Protein AF-A0A6J6YV73-F1 (afdb_monomer)

Foldseek 3Di:
DVVVVVCVVVVDDDDDDDDDDVPDDDDDDPPDDDDDDDDPDPDDPDDDDDDDDDFFDFQADPPDPVSQVCCVPQQVVDDGGHGSDDPNHDDPDDDDD

pLDDT: mean 93.68, std 4.88, range [67.88, 98.31]

Radius of gyration: 17.7 Å; Cα contacts (8 Å, |Δi|>4): 52; chains: 1; bounding box: 48×36×40 Å

Organism: NCBI:txid449393

Sequence (97 aa):
MHFDRLIEREKFDLVSYAPMRAGDASFHAGWVLHGAPANETATMRSVMTIIYFADGVRVGEIDSPMRRADNERWLGSLPTGSLAASPLNPLLWSRAT

Structure (mmCIF, N/CA/C/O backbone):
data_AF-A0A6J6YV73-F1
#
_entry.id   AF-A0A6J6YV73-F1
#
loop_
_atom_site.group_PDB
_atom_site.id
_atom_site.type_symbol
_atom_site.label_atom_id
_atom_site.label_alt_id
_atom_site.label_comp_id
_atom_site.label_asym_id
_atom_site.label_entity_id
_atom_site.label_seq_id
_atom_site.pdbx_PDB_ins_code
_atom_site.Cartn_x
_atom_site.Cartn_y
_atom_site.Cartn_z
_atom_site.occupancy
_atom_site.B_iso_or_equiv
_atom_site.auth_seq_id
_atom_site.auth_comp_id
_atom_site.auth_asym_id
_atom_site.auth_atom_id
_atom_site.pdbx_PDB_model_num
ATOM 1 N N . MET A 1 1 ? 18.973 -13.519 -6.830 1.00 67.88 1 MET A N 1
ATOM 2 C CA . MET A 1 1 ? 18.574 -12.784 -5.605 1.00 67.88 1 MET A CA 1
ATOM 3 C C . MET A 1 1 ? 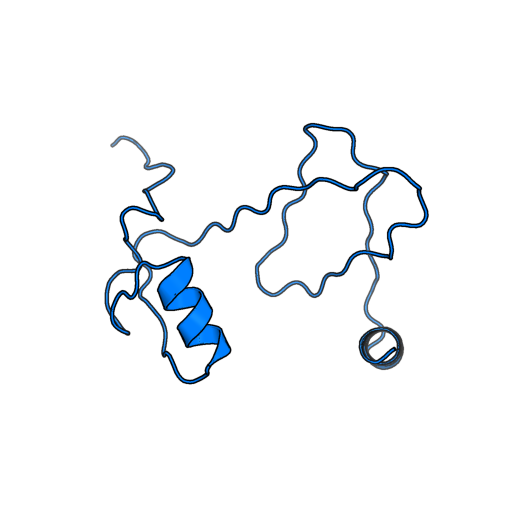17.734 -13.698 -4.704 1.00 67.88 1 MET A C 1
ATOM 5 O O . MET A 1 1 ? 17.487 -14.832 -5.095 1.00 67.88 1 MET A O 1
ATOM 9 N N . HIS A 1 2 ? 17.365 -13.292 -3.478 1.00 86.69 2 HIS A N 1
ATOM 10 C CA . HIS A 1 2 ? 16.571 -14.138 -2.559 1.00 86.69 2 HIS A CA 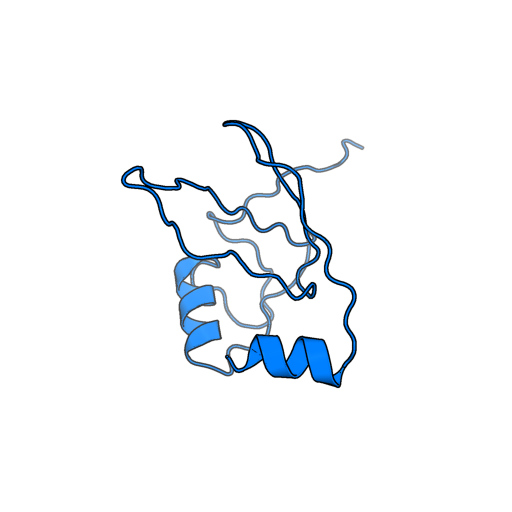1
ATOM 11 C C . HIS A 1 2 ? 15.224 -14.560 -3.171 1.00 86.69 2 HIS A C 1
ATOM 13 O O . HIS A 1 2 ? 14.903 -15.745 -3.159 1.00 86.69 2 HIS A O 1
ATOM 19 N N . PHE A 1 3 ? 14.490 -13.608 -3.757 1.00 88.06 3 PHE A N 1
ATOM 20 C CA . PHE A 1 3 ? 13.165 -13.857 -4.328 1.00 88.06 3 PHE A CA 1
ATOM 21 C C . PHE A 1 3 ? 13.202 -14.658 -5.633 1.00 88.06 3 PHE A C 1
ATOM 23 O O . PHE A 1 3 ? 12.364 -15.534 -5.792 1.00 88.06 3 PHE A O 1
ATOM 30 N N . ASP A 1 4 ? 14.202 -14.471 -6.502 1.00 88.88 4 ASP A N 1
ATOM 31 C CA . ASP A 1 4 ? 14.344 -15.300 -7.716 1.00 88.88 4 ASP A CA 1
ATOM 32 C C . ASP A 1 4 ? 14.453 -16.791 -7.368 1.00 88.88 4 ASP A C 1
ATOM 34 O O . ASP A 1 4 ? 13.775 -17.627 -7.956 1.00 88.88 4 ASP A O 1
ATOM 38 N N . ARG A 1 5 ? 15.255 -17.119 -6.342 1.00 93.44 5 ARG A N 1
ATOM 39 C CA . ARG A 1 5 ? 15.386 -18.501 -5.857 1.00 93.44 5 ARG A CA 1
ATOM 40 C C . ARG A 1 5 ? 14.097 -19.020 -5.233 1.00 93.44 5 ARG A C 1
ATOM 42 O O . ARG A 1 5 ? 13.821 -20.208 -5.334 1.00 93.44 5 ARG A O 1
ATOM 49 N N . LEU A 1 6 ? 13.338 -18.158 -4.553 1.00 92.06 6 LEU A N 1
ATOM 50 C CA . LEU A 1 6 ? 12.037 -18.523 -3.996 1.00 92.06 6 LEU A CA 1
ATOM 51 C C . LEU A 1 6 ? 11.050 -18.862 -5.119 1.00 92.06 6 LEU A C 1
ATOM 53 O O . LEU A 1 6 ? 10.416 -19.906 -5.061 1.00 92.06 6 LEU A O 1
ATOM 57 N N . ILE A 1 7 ? 10.971 -18.017 -6.148 1.00 92.25 7 ILE A N 1
ATOM 58 C CA . ILE A 1 7 ? 10.107 -18.215 -7.317 1.00 92.25 7 ILE A CA 1
ATOM 59 C C . ILE A 1 7 ? 10.443 -19.531 -8.018 1.00 92.25 7 ILE A C 1
ATOM 61 O O . ILE A 1 7 ? 9.544 -20.321 -8.289 1.00 92.25 7 ILE A O 1
ATOM 65 N N . GLU A 1 8 ? 11.728 -19.792 -8.264 1.00 93.88 8 GLU A N 1
ATOM 66 C CA . GLU A 1 8 ? 12.184 -21.025 -8.908 1.00 93.88 8 GLU A CA 1
ATOM 67 C C . GLU A 1 8 ? 11.884 -22.268 -8.056 1.00 93.88 8 GLU A C 1
ATOM 69 O O . GLU A 1 8 ? 11.357 -23.259 -8.563 1.00 93.88 8 GLU A O 1
ATOM 74 N N . ARG A 1 9 ? 12.173 -22.211 -6.748 1.00 96.19 9 ARG A N 1
ATOM 75 C CA . ARG A 1 9 ? 11.958 -23.329 -5.818 1.00 96.19 9 ARG A CA 1
ATOM 76 C C . ARG A 1 9 ? 10.481 -23.679 -5.667 1.00 96.19 9 ARG A C 1
ATOM 78 O O . ARG A 1 9 ? 10.135 -24.856 -5.716 1.00 96.19 9 ARG A O 1
ATOM 85 N N . GLU A 1 10 ? 9.636 -22.671 -5.461 1.00 95.19 10 GLU A N 1
ATOM 86 C CA . GLU A 1 10 ? 8.191 -22.845 -5.260 1.00 95.19 10 GLU A CA 1
ATOM 87 C C . GLU A 1 10 ? 7.423 -22.976 -6.583 1.00 95.19 10 GLU A C 1
ATOM 89 O O . GLU A 1 10 ? 6.232 -23.278 -6.572 1.00 95.19 10 GLU A O 1
ATOM 94 N N . LYS A 1 11 ? 8.101 -22.781 -7.725 1.00 94.62 11 LYS A N 1
ATOM 95 C CA . LYS A 1 11 ? 7.524 -22.804 -9.076 1.00 94.62 11 LYS A CA 1
ATOM 96 C C . LYS A 1 11 ? 6.334 -21.854 -9.213 1.00 94.62 11 LYS A C 1
ATOM 98 O O . LYS A 1 11 ? 5.292 -22.228 -9.746 1.00 94.62 11 LYS A O 1
ATOM 103 N N . PHE A 1 12 ? 6.485 -20.632 -8.706 1.00 92.25 12 PHE A N 1
ATOM 104 C CA . PHE A 1 12 ? 5.437 -19.626 -8.833 1.00 92.25 12 PHE A CA 1
ATOM 105 C C . PHE A 1 12 ? 5.283 -19.175 -10.284 1.00 92.25 12 PHE A C 1
ATOM 107 O O . PHE A 1 12 ? 6.267 -18.830 -10.942 1.00 92.25 12 PHE A O 1
ATOM 114 N N . ASP A 1 13 ? 4.036 -19.108 -10.746 1.00 90.81 13 ASP A N 1
ATOM 115 C CA . ASP A 1 13 ? 3.711 -18.481 -12.020 1.00 90.81 13 ASP A CA 1
ATOM 116 C C . ASP A 1 13 ? 3.974 -16.977 -11.937 1.00 90.81 13 ASP A C 1
ATOM 118 O O . ASP A 1 13 ? 3.487 -16.276 -11.045 1.00 90.81 13 ASP A O 1
ATOM 122 N N . LEU A 1 14 ? 4.749 -16.474 -12.895 1.00 89.31 14 LEU A N 1
ATOM 123 C CA . LEU A 1 14 ? 5.027 -15.053 -13.018 1.00 89.31 14 LEU A CA 1
ATOM 124 C C . LEU A 1 14 ? 4.065 -14.424 -14.014 1.00 89.31 14 LEU A C 1
ATOM 126 O O . LEU A 1 14 ? 4.048 -14.766 -15.195 1.00 89.31 14 LEU A O 1
ATOM 130 N N . VAL A 1 15 ? 3.305 -13.448 -13.530 1.00 89.00 15 VAL A N 1
ATOM 131 C CA . VAL A 1 15 ? 2.439 -12.612 -14.356 1.00 89.00 15 VAL A CA 1
ATOM 132 C C . VAL A 1 15 ? 2.986 -11.193 -14.331 1.00 89.00 15 VAL A C 1
ATOM 134 O O . VAL A 1 15 ? 3.269 -10.641 -13.270 1.00 89.00 15 VAL A O 1
ATOM 137 N N . SER A 1 16 ? 3.126 -10.601 -15.514 1.00 86.56 16 SER A N 1
ATOM 138 C CA . SER A 1 16 ? 3.481 -9.195 -15.681 1.00 86.56 16 SER A CA 1
ATOM 139 C C . SER A 1 16 ? 2.472 -8.519 -16.601 1.00 86.56 16 SER A C 1
ATOM 141 O O . SER A 1 16 ? 1.799 -9.172 -17.399 1.00 86.56 16 SER A O 1
ATOM 143 N N . TYR A 1 17 ? 2.358 -7.204 -16.480 1.00 81.50 17 TYR A N 1
ATOM 144 C CA . TYR A 1 17 ? 1.505 -6.379 -17.324 1.00 81.50 17 TYR A CA 1
ATOM 145 C C . TYR A 1 17 ? 2.308 -5.764 -18.477 1.00 81.50 17 TYR A C 1
ATOM 147 O O . TYR A 1 17 ? 3.526 -5.589 -18.398 1.00 81.50 17 TYR A O 1
ATOM 155 N N . ALA A 1 18 ? 1.612 -5.426 -19.564 1.00 81.81 18 ALA A N 1
ATOM 156 C CA . ALA A 1 18 ? 2.188 -4.633 -20.648 1.00 81.81 18 ALA A CA 1
ATOM 157 C C . ALA A 1 18 ? 2.618 -3.241 -20.131 1.00 81.81 18 ALA A C 1
ATOM 159 O O . ALA A 1 18 ? 2.077 -2.784 -19.123 1.00 81.81 18 ALA A O 1
ATOM 160 N N . PRO A 1 19 ? 3.557 -2.544 -20.800 1.00 88.00 19 PRO A N 1
ATOM 161 C CA . PRO A 1 19 ? 3.992 -1.214 -20.384 1.00 88.00 19 PRO A CA 1
ATOM 162 C C . PRO A 1 19 ? 2.812 -0.277 -20.103 1.00 88.00 19 PRO A C 1
ATOM 164 O O . PRO A 1 19 ? 1.936 -0.100 -20.947 1.00 88.00 19 PRO A O 1
ATOM 167 N N . MET A 1 20 ? 2.809 0.322 -18.915 1.00 92.50 20 MET A N 1
ATOM 168 C CA . MET A 1 20 ? 1.761 1.244 -18.480 1.00 92.50 20 MET A CA 1
ATOM 169 C C . MET A 1 20 ? 2.033 2.655 -19.000 1.00 92.50 20 MET A C 1
ATOM 171 O O . MET A 1 20 ? 3.173 3.128 -18.992 1.00 92.50 20 MET A O 1
ATOM 175 N N . ARG A 1 21 ? 0.978 3.343 -19.430 1.00 94.25 21 ARG A N 1
ATOM 176 C CA . ARG A 1 21 ? 1.000 4.766 -19.779 1.00 94.25 21 ARG A CA 1
ATOM 177 C C . ARG A 1 21 ? 0.710 5.608 -18.537 1.00 94.25 21 ARG A C 1
ATOM 179 O O . ARG A 1 21 ? 0.167 5.128 -17.546 1.00 94.25 21 ARG A O 1
ATOM 186 N N . ALA A 1 22 ? 1.056 6.894 -18.591 1.00 95.12 22 ALA A N 1
ATOM 187 C CA . ALA A 1 22 ? 0.667 7.828 -17.539 1.00 95.12 22 ALA A CA 1
ATOM 188 C C . ALA A 1 22 ? -0.866 7.849 -17.393 1.00 95.12 22 ALA A C 1
ATOM 190 O O . ALA A 1 22 ? -1.572 8.084 -18.373 1.00 95.12 22 ALA A O 1
ATOM 191 N N . GLY A 1 23 ? -1.351 7.604 -16.175 1.00 95.25 23 GLY A N 1
ATOM 192 C CA . GLY A 1 23 ? -2.779 7.489 -15.863 1.00 95.25 23 GLY A CA 1
ATOM 193 C C . GLY A 1 23 ? -3.293 6.051 -15.752 1.00 95.25 23 GLY A C 1
ATOM 194 O O . GLY A 1 23 ? -4.347 5.852 -15.153 1.00 95.25 23 GLY A O 1
ATOM 195 N N . ASP A 1 24 ? -2.553 5.055 -16.247 1.00 96.00 24 ASP A N 1
ATOM 196 C CA . ASP A 1 24 ? -2.908 3.653 -16.028 1.00 96.00 24 ASP A CA 1
ATOM 197 C C . ASP A 1 24 ? -2.679 3.267 -14.559 1.00 96.00 24 ASP A C 1
ATOM 199 O O . ASP A 1 24 ? -1.767 3.768 -13.893 1.00 96.00 24 ASP A O 1
ATOM 203 N N . ALA A 1 25 ? -3.478 2.322 -14.065 1.00 94.94 25 ALA A N 1
ATOM 204 C CA . ALA A 1 25 ? -3.360 1.780 -12.718 1.00 94.94 25 ALA A CA 1
ATOM 205 C C . ALA A 1 25 ? -3.405 0.249 -12.737 1.00 94.94 25 ALA A C 1
ATOM 207 O O . ALA A 1 25 ? -4.102 -0.362 -13.546 1.00 94.94 25 ALA A O 1
ATOM 208 N N . SER A 1 26 ? -2.670 -0.364 -11.812 1.00 93.38 26 SER A N 1
ATOM 209 C CA . SER A 1 26 ? -2.777 -1.785 -11.492 1.00 93.38 26 SER A CA 1
ATOM 210 C C . SER A 1 26 ? -3.223 -1.942 -10.041 1.00 93.38 26 SER A C 1
ATOM 212 O O . SER A 1 26 ? -2.976 -1.076 -9.201 1.00 93.38 26 SER A O 1
ATOM 214 N N . PHE A 1 27 ? -3.900 -3.051 -9.752 1.00 94.19 27 PHE A N 1
ATOM 215 C CA . PHE A 1 27 ? -4.379 -3.391 -8.417 1.00 94.19 27 PHE A CA 1
ATOM 216 C C . PHE A 1 27 ? -3.886 -4.788 -8.062 1.00 94.19 27 PHE A C 1
ATOM 218 O O . PHE A 1 27 ? -3.946 -5.699 -8.887 1.00 94.19 27 PHE A O 1
ATOM 225 N N . HIS A 1 28 ? -3.423 -4.963 -6.829 1.00 93.94 28 HIS A N 1
ATOM 226 C CA . HIS A 1 28 ? -3.064 -6.265 -6.282 1.00 93.94 28 HIS A CA 1
ATOM 227 C C . HIS A 1 28 ? -3.642 -6.407 -4.874 1.00 93.94 28 HIS A C 1
ATOM 229 O O . HIS A 1 28 ? -3.786 -5.426 -4.145 1.00 93.94 28 HIS A O 1
ATOM 235 N N . ALA A 1 29 ? -3.981 -7.633 -4.477 1.00 94.69 29 ALA A N 1
ATOM 236 C CA . ALA A 1 29 ? -4.359 -7.901 -3.094 1.00 94.69 29 ALA A CA 1
ATOM 237 C C . ALA A 1 29 ? -3.120 -7.818 -2.187 1.00 94.69 29 ALA A C 1
ATOM 239 O O . ALA A 1 29 ? -2.019 -8.163 -2.614 1.00 94.69 29 ALA A O 1
ATOM 240 N N . GLY A 1 30 ? -3.296 -7.405 -0.928 1.00 91.44 30 GLY A N 1
ATOM 241 C CA . GLY A 1 30 ? -2.182 -7.094 -0.016 1.00 91.44 30 GLY A CA 1
ATOM 242 C C . GLY A 1 30 ? -1.201 -8.242 0.272 1.00 91.44 30 GLY A C 1
ATOM 243 O O . GLY A 1 30 ? -0.104 -7.988 0.753 1.00 91.44 30 GLY A O 1
ATOM 244 N N . TRP A 1 31 ? -1.566 -9.487 -0.047 1.00 90.06 31 TRP A N 1
ATOM 245 C CA . TRP A 1 31 ? -0.718 -10.674 0.126 1.00 90.06 31 TRP A CA 1
ATOM 246 C C . TRP A 1 31 ? -0.077 -11.185 -1.168 1.00 90.06 31 TRP A C 1
ATOM 248 O O . TRP A 1 31 ? 0.641 -12.182 -1.143 1.00 90.06 31 TRP A O 1
ATOM 258 N N . VAL A 1 32 ? -0.332 -10.538 -2.307 1.00 90.94 32 VAL A N 1
ATOM 259 C CA . VAL A 1 32 ? 0.288 -10.921 -3.578 1.00 90.94 32 VAL A CA 1
ATOM 260 C C . VAL A 1 32 ? 1.760 -10.529 -3.539 1.00 90.94 32 VAL A C 1
ATOM 262 O O . VAL A 1 32 ? 2.090 -9.346 -3.431 1.00 90.94 32 VAL A O 1
ATOM 265 N N . LEU A 1 33 ? 2.650 -11.518 -3.658 1.00 90.06 33 LEU A N 1
ATOM 266 C CA . LEU A 1 33 ? 4.072 -11.265 -3.869 1.00 90.06 33 LEU A CA 1
ATOM 267 C C . LEU A 1 33 ? 4.246 -10.524 -5.197 1.00 90.06 33 LEU A C 1
ATOM 269 O O . LEU A 1 33 ? 3.822 -11.005 -6.245 1.00 90.06 33 LEU A O 1
ATOM 273 N N . HIS A 1 34 ? 4.872 -9.354 -5.151 1.00 92.00 34 HIS A N 1
ATOM 274 C CA . HIS A 1 34 ? 5.116 -8.536 -6.330 1.00 92.00 34 HIS A CA 1
ATOM 275 C C . HIS A 1 34 ? 6.452 -7.806 -6.212 1.00 92.00 34 HIS A C 1
ATOM 277 O O . HIS A 1 34 ? 7.005 -7.630 -5.126 1.00 92.00 34 HIS A O 1
ATOM 283 N N . GLY A 1 35 ? 6.974 -7.377 -7.354 1.00 90.06 35 GLY A N 1
ATOM 284 C CA . GLY A 1 35 ? 8.209 -6.616 -7.442 1.00 90.06 35 GLY A CA 1
ATOM 285 C C . GLY A 1 35 ? 8.257 -5.824 -8.737 1.00 90.06 35 GLY A C 1
ATOM 286 O O . GLY A 1 35 ? 7.440 -6.022 -9.634 1.00 90.06 35 GLY A O 1
ATOM 287 N N . ALA A 1 36 ? 9.222 -4.917 -8.830 1.00 89.62 36 ALA A N 1
ATOM 288 C CA . ALA A 1 36 ? 9.476 -4.158 -10.042 1.00 89.62 36 ALA A CA 1
ATOM 289 C C . ALA A 1 36 ? 10.962 -4.261 -10.408 1.00 89.62 36 ALA A C 1
ATOM 291 O O . ALA A 1 36 ? 11.806 -4.175 -9.512 1.00 89.62 36 ALA A O 1
ATOM 292 N N . PRO A 1 37 ? 11.299 -4.399 -11.701 1.00 87.81 37 PRO A N 1
ATOM 293 C CA . PRO A 1 37 ? 12.686 -4.378 -12.139 1.00 87.81 37 PRO A CA 1
ATOM 294 C C . PRO A 1 37 ? 13.303 -2.988 -11.937 1.00 87.81 37 PRO A C 1
ATOM 296 O O . PRO A 1 37 ? 12.593 -1.983 -11.744 1.00 87.81 37 PRO A O 1
ATOM 299 N N . ALA A 1 38 ? 14.636 -2.950 -12.007 1.00 91.25 38 ALA A N 1
ATOM 300 C CA . ALA A 1 38 ? 15.417 -1.722 -11.979 1.00 91.25 38 ALA A CA 1
ATOM 301 C C . ALA A 1 38 ? 14.981 -0.760 -13.098 1.00 91.25 38 A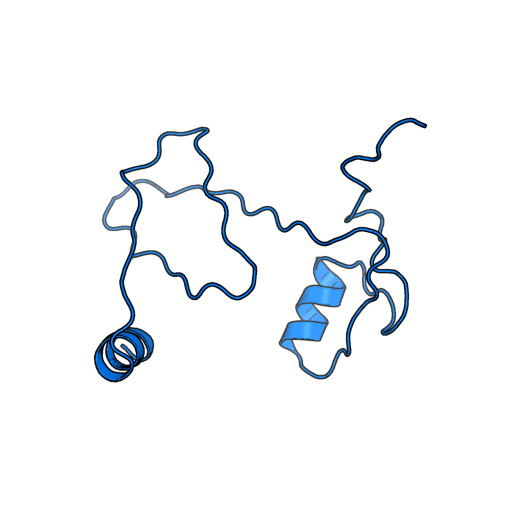LA A C 1
ATOM 303 O O . ALA A 1 38 ? 14.505 -1.174 -14.154 1.00 91.25 38 ALA A O 1
ATOM 304 N N . ASN A 1 39 ? 15.128 0.543 -12.856 1.00 94.50 39 ASN A N 1
ATOM 305 C CA . ASN A 1 39 ? 14.938 1.539 -13.903 1.00 94.50 39 ASN A CA 1
ATOM 306 C C . ASN A 1 39 ? 16.240 1.678 -14.701 1.00 94.50 39 ASN A C 1
ATOM 308 O O . ASN A 1 39 ? 17.204 2.245 -14.199 1.00 94.50 39 ASN A O 1
ATOM 312 N N . GLU A 1 40 ? 16.252 1.164 -15.929 1.00 95.94 40 GLU A N 1
ATOM 313 C CA . GLU A 1 40 ? 17.420 1.181 -16.824 1.00 95.94 40 GLU A CA 1
ATOM 314 C C . GLU A 1 40 ? 17.489 2.440 -17.709 1.00 95.94 40 GLU A C 1
ATOM 316 O O . GLU A 1 40 ? 18.337 2.547 -18.592 1.00 95.94 40 GLU A O 1
ATOM 321 N N . THR A 1 41 ? 16.593 3.407 -17.495 1.00 95.81 41 THR A N 1
ATOM 322 C CA . THR A 1 41 ? 16.515 4.637 -18.294 1.00 95.81 41 THR A CA 1
ATOM 323 C C . THR A 1 41 ? 17.035 5.853 -17.527 1.00 95.81 41 THR A C 1
ATOM 325 O O . THR A 1 41 ? 17.090 5.862 -16.298 1.00 95.81 41 THR A O 1
ATOM 328 N N . ALA A 1 42 ? 17.358 6.926 -18.254 1.00 97.56 42 ALA A N 1
ATOM 329 C CA . ALA A 1 42 ? 17.715 8.216 -17.657 1.00 97.56 42 ALA A CA 1
ATOM 330 C C . ALA A 1 42 ? 16.500 9.001 -17.116 1.00 97.56 42 ALA A C 1
ATOM 332 O O . ALA A 1 42 ? 16.663 10.050 -16.495 1.00 97.56 42 ALA A O 1
ATOM 333 N N . THR A 1 43 ? 15.275 8.526 -17.360 1.00 96.50 43 THR A N 1
ATOM 334 C CA . THR A 1 43 ? 14.040 9.2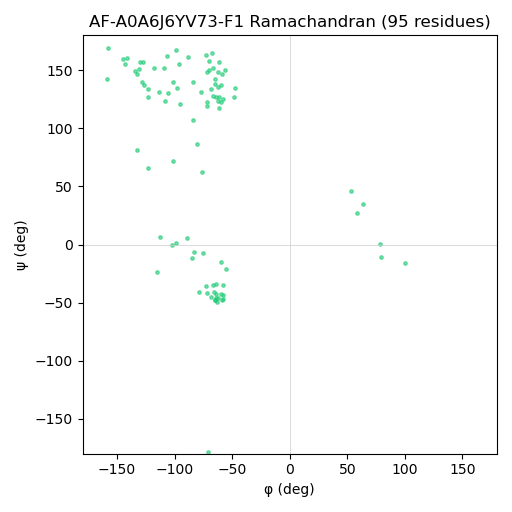01 -16.948 1.00 96.50 43 THR A CA 1
ATOM 335 C C . THR A 1 43 ? 13.517 8.596 -15.650 1.00 96.50 43 THR A C 1
ATOM 337 O O . THR A 1 43 ? 13.452 7.379 -15.496 1.00 96.50 43 THR A O 1
ATOM 340 N N . MET A 1 44 ? 13.114 9.438 -14.696 1.00 95.75 44 MET A N 1
ATOM 341 C CA . MET A 1 44 ? 12.534 8.972 -13.434 1.00 95.75 44 MET A CA 1
ATOM 342 C C . MET A 1 44 ? 11.208 8.233 -13.675 1.00 95.75 44 MET A C 1
ATOM 344 O O . MET A 1 44 ? 10.285 8.779 -14.276 1.00 95.75 44 MET A O 1
ATOM 348 N N . ARG A 1 45 ? 11.086 7.006 -13.148 1.00 95.50 45 ARG A N 1
ATOM 349 C CA . ARG A 1 45 ? 9.821 6.257 -13.107 1.00 95.50 45 ARG A CA 1
ATOM 350 C C . ARG A 1 45 ? 8.959 6.742 -11.937 1.00 95.50 45 ARG A C 1
ATOM 352 O O . ARG A 1 45 ? 9.028 6.182 -10.844 1.00 95.50 45 ARG A O 1
ATOM 359 N N . SER A 1 46 ? 8.175 7.794 -12.157 1.00 95.56 46 SER A N 1
ATOM 360 C CA . SER A 1 46 ? 7.255 8.347 -11.154 1.00 95.56 46 SER A CA 1
ATOM 361 C C . SER A 1 46 ? 5.992 7.492 -11.011 1.00 95.56 46 SER A C 1
ATOM 363 O O . SER A 1 46 ? 5.355 7.156 -12.006 1.00 95.56 46 SER A O 1
ATOM 365 N N . VAL A 1 47 ? 5.621 7.163 -9.771 1.00 95.00 47 VAL A N 1
ATOM 366 C CA . VAL A 1 47 ? 4.416 6.390 -9.430 1.00 95.00 47 VAL A CA 1
ATOM 367 C C . VAL A 1 47 ? 3.758 6.941 -8.167 1.00 95.00 47 VAL A C 1
ATOM 369 O O . VAL A 1 47 ? 4.407 7.611 -7.364 1.00 95.00 47 VAL A O 1
ATOM 372 N N . MET A 1 48 ? 2.480 6.619 -7.981 1.00 96.06 48 MET A N 1
ATOM 373 C CA . MET A 1 48 ? 1.745 6.837 -6.739 1.00 96.06 48 MET A CA 1
ATOM 374 C C . MET A 1 48 ? 1.180 5.502 -6.262 1.00 96.06 48 MET A C 1
ATOM 376 O O . MET A 1 48 ? 0.593 4.766 -7.052 1.00 96.06 48 MET A O 1
ATOM 380 N N . THR A 1 49 ? 1.338 5.213 -4.972 1.00 95.00 49 THR A N 1
ATOM 381 C CA . THR A 1 49 ? 0.754 4.030 -4.334 1.00 95.00 49 THR A CA 1
ATOM 382 C C . THR A 1 49 ? -0.418 4.459 -3.467 1.00 95.00 49 THR A C 1
ATOM 384 O O . THR A 1 49 ? -0.281 5.369 -2.651 1.00 95.00 49 THR A O 1
ATOM 387 N N . ILE A 1 50 ? -1.556 3.784 -3.627 1.00 95.69 50 ILE A N 1
ATOM 388 C CA . ILE A 1 50 ? -2.743 3.958 -2.788 1.00 95.69 50 ILE A CA 1
ATOM 389 C C . ILE A 1 50 ? -3.094 2.593 -2.202 1.00 95.69 50 ILE A C 1
ATOM 391 O O . ILE A 1 50 ? -3.227 1.618 -2.939 1.00 95.69 50 ILE A O 1
ATOM 395 N N . ILE A 1 51 ? -3.231 2.525 -0.878 1.00 95.06 51 ILE A N 1
ATOM 396 C CA . ILE A 1 51 ? -3.630 1.311 -0.164 1.00 95.06 51 ILE A CA 1
ATOM 397 C C . ILE A 1 51 ? -5.049 1.515 0.353 1.00 95.06 51 ILE A C 1
ATOM 399 O O . ILE A 1 51 ? -5.312 2.453 1.104 1.00 95.06 51 ILE A O 1
ATOM 403 N N . TYR A 1 52 ? -5.947 0.614 -0.035 1.00 95.94 52 TYR A N 1
ATOM 404 C CA . TYR A 1 52 ? -7.302 0.548 0.497 1.00 95.94 52 TYR A CA 1
ATOM 405 C C . TYR A 1 52 ? -7.391 -0.566 1.534 1.00 95.94 52 TYR A C 1
ATOM 407 O O . TYR A 1 52 ? -6.859 -1.659 1.336 1.00 95.94 52 TYR A O 1
ATOM 415 N N . PHE A 1 53 ? -8.107 -0.303 2.619 1.00 95.00 53 PHE A N 1
ATOM 416 C CA . PHE A 1 53 ? -8.491 -1.308 3.601 1.00 95.00 53 PHE A CA 1
ATOM 417 C C . PHE A 1 53 ? -9.991 -1.196 3.880 1.00 95.00 53 PHE A C 1
ATOM 419 O O . PHE A 1 53 ? -10.606 -0.164 3.610 1.00 95.00 53 PHE A O 1
ATOM 426 N N . ALA A 1 54 ? -10.593 -2.285 4.356 1.00 95.50 54 ALA A N 1
ATOM 427 C CA . ALA A 1 54 ? -12.030 -2.333 4.598 1.00 95.50 54 ALA A CA 1
ATOM 428 C C . ALA A 1 54 ? -12.445 -1.361 5.714 1.00 95.50 54 ALA A C 1
ATOM 430 O O . ALA A 1 54 ? -11.742 -1.220 6.713 1.00 95.50 54 ALA A O 1
ATOM 431 N N . ASP A 1 55 ? -13.606 -0.726 5.564 1.00 95.56 55 ASP A N 1
ATOM 432 C CA . ASP A 1 55 ? -14.197 0.088 6.628 1.00 95.56 55 ASP A CA 1
ATOM 433 C C . ASP A 1 55 ? -14.449 -0.755 7.896 1.00 95.56 55 ASP A C 1
ATOM 435 O O . ASP A 1 55 ? -14.732 -1.953 7.827 1.00 95.56 55 ASP A O 1
ATOM 439 N N . GLY A 1 56 ? -14.312 -0.130 9.066 1.00 95.62 56 GLY A N 1
ATOM 440 C CA . GLY A 1 56 ? -14.523 -0.761 10.370 1.00 95.62 56 GLY A CA 1
ATOM 441 C C . GLY A 1 56 ? -13.379 -1.646 10.883 1.00 95.62 56 GLY A C 1
ATOM 442 O O . GLY A 1 56 ? -13.493 -2.199 11.982 1.00 95.62 56 GLY A O 1
ATOM 443 N N . VAL A 1 57 ? -12.269 -1.784 10.148 1.00 96.69 57 VAL A N 1
ATOM 444 C CA . VAL A 1 57 ? -11.101 -2.533 10.644 1.00 96.69 57 VAL A CA 1
ATOM 445 C C . VAL A 1 57 ? -10.388 -1.793 11.777 1.00 96.69 57 VAL A C 1
ATOM 447 O O . VAL A 1 57 ? -10.493 -0.574 11.943 1.00 96.69 57 VAL A O 1
ATOM 450 N N . ARG A 1 58 ? -9.644 -2.555 12.580 1.00 97.75 58 ARG A N 1
ATOM 451 C CA . ARG A 1 58 ? -8.904 -2.051 13.739 1.00 97.75 58 ARG A CA 1
ATOM 452 C C . ARG A 1 58 ? -7.405 -2.073 13.492 1.00 97.75 58 ARG A C 1
ATOM 454 O O . ARG A 1 58 ? -6.906 -2.919 12.752 1.00 97.75 58 ARG A O 1
ATOM 461 N N . VAL A 1 59 ? -6.694 -1.164 14.153 1.00 98.06 59 VAL A N 1
ATOM 462 C CA . VAL A 1 59 ? -5.230 -1.157 14.178 1.00 98.06 59 VAL A CA 1
ATOM 463 C C . VAL A 1 59 ? -4.749 -2.475 14.786 1.00 98.06 59 VAL A C 1
ATOM 465 O O . VAL A 1 59 ? -5.139 -2.825 15.902 1.00 98.06 59 VAL A O 1
ATOM 468 N N . GLY A 1 60 ? -3.935 -3.217 14.035 1.00 96.81 60 GLY A N 1
ATOM 469 C CA . GLY A 1 60 ? -3.329 -4.464 14.499 1.00 96.81 60 GLY A CA 1
ATOM 470 C C . GLY A 1 60 ? -2.252 -4.239 15.561 1.00 96.81 60 GLY A C 1
ATOM 471 O O . GLY A 1 60 ? -1.977 -3.112 15.969 1.00 96.81 60 GLY A O 1
ATOM 472 N N . GLU A 1 61 ? -1.623 -5.320 16.013 1.00 97.94 61 GLU A N 1
ATOM 473 C CA . GLU A 1 61 ? -0.527 -5.230 16.978 1.00 97.94 61 GLU A CA 1
ATOM 474 C C . GLU A 1 61 ? 0.701 -4.511 16.393 1.00 97.94 61 GLU A C 1
ATOM 476 O O . GLU A 1 61 ? 1.104 -4.735 15.249 1.00 97.94 61 GLU A O 1
ATOM 481 N N . ILE A 1 62 ? 1.311 -3.645 17.207 1.00 97.69 62 ILE A N 1
ATOM 482 C CA . ILE A 1 62 ? 2.526 -2.891 16.875 1.00 97.69 62 ILE A CA 1
ATOM 483 C C . ILE A 1 62 ? 3.713 -3.577 17.562 1.00 97.69 62 ILE A C 1
ATOM 485 O O . ILE A 1 62 ? 4.257 -3.111 18.563 1.00 97.69 62 ILE A O 1
ATOM 489 N N . ASP A 1 63 ? 4.076 -4.734 17.031 1.00 97.38 63 ASP A N 1
ATOM 490 C CA . ASP A 1 63 ? 5.063 -5.687 17.561 1.00 97.38 63 ASP A CA 1
ATOM 491 C C . ASP A 1 63 ? 6.450 -5.565 16.888 1.00 97.38 63 ASP A C 1
ATOM 493 O O . ASP A 1 63 ? 7.371 -6.312 17.213 1.00 97.38 63 ASP A O 1
ATOM 497 N N . SER A 1 64 ? 6.624 -4.630 15.943 1.00 97.94 64 SER A N 1
ATOM 498 C CA . SER A 1 64 ? 7.889 -4.425 15.232 1.00 97.94 64 SER A CA 1
ATOM 499 C C . SER A 1 64 ? 8.185 -2.948 14.942 1.00 97.94 64 SER A C 1
ATOM 501 O O . SER A 1 64 ? 7.259 -2.136 14.828 1.00 97.94 64 SER A O 1
ATOM 503 N N . PRO A 1 65 ? 9.469 -2.569 14.767 1.00 98.25 65 PRO A N 1
ATOM 504 C CA . PRO A 1 65 ? 9.842 -1.206 14.386 1.00 98.25 65 PRO A CA 1
ATOM 505 C C . PRO A 1 65 ? 9.213 -0.751 13.063 1.00 98.25 65 PRO A C 1
ATOM 507 O O . PRO A 1 65 ? 8.839 0.410 12.934 1.00 98.25 65 PRO A O 1
ATOM 510 N N . MET A 1 66 ? 9.049 -1.665 12.099 1.00 97.31 66 MET A N 1
ATOM 511 C CA . MET A 1 66 ? 8.422 -1.351 10.809 1.00 97.31 66 MET A CA 1
ATOM 512 C C . MET A 1 66 ? 6.930 -1.052 10.972 1.00 97.31 66 MET A C 1
ATOM 514 O O . MET A 1 66 ? 6.457 -0.036 10.474 1.00 97.31 66 MET A O 1
ATOM 518 N N . ARG A 1 67 ? 6.202 -1.872 11.746 1.00 96.81 67 ARG A N 1
ATOM 519 C CA . ARG A 1 67 ? 4.778 -1.619 12.028 1.00 96.81 67 ARG A CA 1
ATOM 520 C C . ARG A 1 67 ? 4.574 -0.325 12.811 1.00 96.81 67 ARG A C 1
ATOM 522 O O . ARG A 1 67 ? 3.590 0.371 12.584 1.00 96.81 67 ARG A O 1
ATOM 529 N N . ARG A 1 68 ? 5.509 0.022 13.702 1.00 98.12 68 ARG A N 1
ATOM 530 C CA . ARG A 1 68 ? 5.502 1.308 14.412 1.00 98.12 68 ARG A CA 1
ATOM 531 C C . ARG A 1 68 ? 5.653 2.482 13.448 1.00 98.12 68 ARG A C 1
ATOM 533 O O . ARG A 1 68 ? 4.833 3.390 13.494 1.00 98.12 68 ARG A O 1
ATOM 540 N N . ALA A 1 69 ? 6.641 2.431 12.556 1.00 98.06 69 ALA A N 1
ATOM 541 C CA . ALA A 1 69 ? 6.856 3.480 11.563 1.00 98.06 69 ALA A CA 1
ATOM 542 C C . ALA A 1 69 ? 5.637 3.661 10.641 1.00 98.06 69 ALA A C 1
ATOM 544 O O . ALA A 1 69 ? 5.219 4.791 10.394 1.00 98.06 69 ALA A O 1
ATOM 545 N N . ASP A 1 70 ? 5.022 2.564 10.187 1.00 96.06 70 ASP A N 1
ATOM 546 C CA . ASP A 1 70 ? 3.808 2.627 9.368 1.00 96.06 70 ASP A CA 1
ATOM 547 C C . ASP A 1 70 ? 2.610 3.188 10.144 1.00 96.06 70 ASP A C 1
ATOM 549 O O . ASP A 1 70 ? 1.853 4.000 9.614 1.00 96.06 70 ASP A O 1
ATOM 553 N N . ASN A 1 71 ? 2.441 2.803 11.411 1.00 97.31 71 ASN A N 1
ATOM 554 C CA . ASN A 1 71 ? 1.379 3.334 12.263 1.00 97.31 71 ASN A CA 1
ATOM 555 C C . ASN A 1 71 ? 1.529 4.848 12.487 1.00 97.31 71 ASN A C 1
ATOM 557 O O . ASN A 1 71 ? 0.561 5.590 12.321 1.00 97.31 71 ASN A O 1
ATOM 561 N N . GLU A 1 72 ? 2.739 5.315 12.794 1.00 97.31 72 GLU A N 1
ATOM 562 C CA . GLU A 1 72 ? 3.039 6.739 12.972 1.00 97.31 72 GLU A CA 1
ATOM 563 C C . GLU A 1 72 ? 2.829 7.525 11.673 1.00 97.31 72 GLU A C 1
ATOM 565 O O . GLU A 1 72 ? 2.248 8.611 11.678 1.00 97.31 72 GLU A O 1
ATOM 570 N N . ARG A 1 73 ? 3.269 6.967 10.538 1.00 96.50 73 ARG A N 1
ATOM 571 C CA . ARG A 1 73 ? 3.241 7.665 9.252 1.00 96.50 73 ARG A CA 1
ATOM 572 C C . ARG A 1 73 ? 1.866 7.677 8.590 1.00 96.50 73 ARG A C 1
ATOM 574 O O . ARG A 1 73 ? 1.501 8.696 8.006 1.00 96.50 73 ARG A O 1
ATOM 581 N N . TRP A 1 74 ? 1.140 6.562 8.638 1.00 95.81 74 TRP A N 1
ATOM 582 C CA . TRP A 1 74 ? -0.049 6.332 7.807 1.00 95.81 74 TRP A CA 1
ATOM 583 C C . TRP A 1 74 ? -1.347 6.212 8.593 1.00 95.81 74 TRP A C 1
ATOM 585 O O . TRP A 1 74 ? -2.406 6.459 8.022 1.00 95.81 74 TRP A O 1
ATOM 595 N N . LEU A 1 75 ? -1.276 5.847 9.876 1.00 96.75 75 LEU A N 1
ATOM 596 C CA . LEU A 1 75 ? -2.446 5.679 10.746 1.00 96.75 75 LEU A CA 1
ATOM 597 C C . LEU A 1 75 ? -2.511 6.730 11.862 1.00 96.75 75 LEU A C 1
ATOM 599 O O . LEU A 1 75 ? -3.364 6.629 12.737 1.00 96.75 75 LEU A O 1
ATOM 603 N N . GLY A 1 76 ? -1.629 7.735 11.861 1.00 95.62 76 GLY A N 1
ATOM 604 C CA . GLY A 1 76 ? -1.663 8.838 12.825 1.00 95.62 76 GLY A CA 1
ATOM 605 C C . GLY A 1 76 ? -1.425 8.405 14.273 1.00 95.62 76 GLY A C 1
ATOM 606 O O . GLY A 1 76 ? -2.039 8.961 15.182 1.00 95.62 76 GLY A O 1
ATOM 607 N N . SER A 1 77 ? -0.576 7.396 14.487 1.00 96.88 77 SER A N 1
ATOM 608 C CA . SER A 1 77 ? -0.247 6.859 15.816 1.00 96.88 77 SER A CA 1
ATOM 609 C C . SER A 1 77 ? -1.458 6.340 16.604 1.00 96.88 77 SER A C 1
ATOM 611 O O . SER A 1 77 ? -1.462 6.348 17.838 1.00 96.88 77 SER A O 1
ATOM 613 N N . LEU A 1 78 ? -2.509 5.907 15.901 1.00 97.94 78 LEU A N 1
ATOM 614 C CA . LEU A 1 78 ? -3.698 5.338 16.525 1.00 97.94 78 LEU A CA 1
ATOM 615 C C . LEU A 1 78 ? -3.337 4.091 17.359 1.00 97.94 78 LEU A C 1
ATOM 617 O O . LEU A 1 78 ? -2.568 3.250 16.879 1.00 97.94 78 LEU A O 1
ATOM 621 N N . PRO A 1 79 ? -3.897 3.926 18.575 1.00 97.69 79 PRO A N 1
ATOM 622 C CA . PRO A 1 79 ? -3.584 2.788 19.435 1.00 97.69 79 PRO A CA 1
ATOM 623 C C . PRO A 1 79 ? -3.988 1.447 18.815 1.00 97.69 79 PRO A C 1
ATOM 625 O O . PRO A 1 79 ? -5.029 1.355 18.158 1.00 97.69 79 PRO A O 1
ATOM 628 N N . THR A 1 80 ? -3.238 0.384 19.114 1.00 98.31 80 THR A N 1
ATOM 629 C CA . THR A 1 80 ? -3.647 -1.004 18.837 1.00 98.31 80 THR A CA 1
ATOM 630 C C . THR A 1 80 ? -5.083 -1.253 19.300 1.00 98.31 80 THR A C 1
ATOM 632 O O . THR A 1 80 ? -5.478 -0.857 20.397 1.00 98.31 80 THR A O 1
ATOM 635 N N . GLY A 1 81 ? -5.879 -1.912 18.460 1.00 98.31 81 GLY A N 1
ATOM 636 C CA . GLY A 1 81 ? -7.272 -2.244 18.738 1.00 98.31 81 GLY A CA 1
ATOM 637 C C . GLY A 1 81 ? -8.260 -1.092 18.538 1.00 98.31 81 GLY A C 1
ATOM 638 O O . GLY A 1 81 ? -9.462 -1.348 18.519 1.00 98.31 81 GLY A O 1
ATOM 639 N N . SER A 1 82 ? -7.818 0.153 18.342 1.00 97.94 82 SER A N 1
ATOM 640 C CA . SER A 1 82 ? -8.713 1.251 17.944 1.00 97.94 82 SER A CA 1
ATOM 641 C C . SER A 1 82 ? -9.157 1.106 16.483 1.00 97.94 82 SER A C 1
ATOM 643 O O . SER A 1 82 ? -8.561 0.338 15.727 1.00 97.94 82 SER A O 1
ATOM 645 N N . LEU A 1 83 ? -10.224 1.803 16.079 1.00 97.62 83 LEU A N 1
ATOM 646 C CA . LEU A 1 83 ? -10.611 1.859 14.665 1.00 97.62 83 LEU A CA 1
ATOM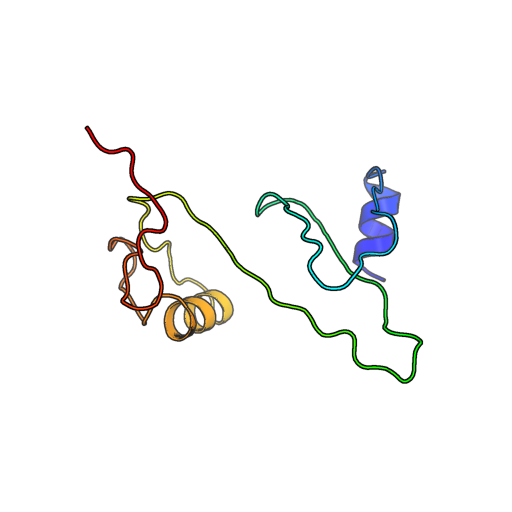 647 C C . LEU A 1 83 ? -9.491 2.509 13.852 1.00 97.62 83 LEU A C 1
ATOM 649 O O . LEU A 1 83 ? -8.964 3.539 14.263 1.00 97.62 83 LEU A O 1
ATOM 653 N N . ALA A 1 84 ? -9.163 1.936 12.695 1.00 96.69 84 ALA A N 1
ATOM 654 C CA . ALA A 1 84 ? -8.179 2.489 11.767 1.00 96.69 84 ALA A CA 1
ATOM 655 C C . ALA A 1 84 ? -8.774 3.678 10.983 1.00 96.69 84 ALA A C 1
ATOM 657 O O . ALA A 1 84 ? -8.942 3.624 9.770 1.00 96.69 84 ALA A O 1
ATOM 658 N N . ALA A 1 85 ? -9.139 4.741 11.699 1.00 95.56 85 ALA A N 1
ATOM 659 C CA . ALA A 1 85 ? -9.828 5.913 11.171 1.00 95.56 85 ALA A CA 1
ATOM 660 C C . ALA A 1 85 ? -9.135 7.190 11.664 1.00 95.56 85 ALA A C 1
ATOM 662 O O . ALA A 1 85 ? -9.541 7.804 12.651 1.00 95.56 85 ALA A O 1
ATOM 663 N N . SER A 1 86 ? -8.045 7.564 10.992 1.00 95.00 86 SER A N 1
ATOM 664 C CA . SER A 1 86 ? -7.341 8.828 11.232 1.00 95.00 86 SER A CA 1
ATOM 665 C C . SER A 1 86 ? -7.746 9.880 10.188 1.00 95.00 86 SER A C 1
ATOM 667 O O . SER A 1 86 ? -8.303 9.523 9.147 1.00 95.00 86 SER A O 1
ATOM 669 N N . PRO A 1 87 ? -7.412 11.171 10.381 1.00 94.56 87 PRO A N 1
ATOM 670 C CA . PRO A 1 87 ? -7.604 12.195 9.349 1.00 94.56 87 PRO A CA 1
ATOM 671 C C . PRO A 1 87 ? -6.923 11.879 8.002 1.00 94.56 87 PRO A C 1
ATOM 673 O O . PRO A 1 87 ? -7.324 12.426 6.979 1.00 94.56 87 PRO A O 1
ATOM 676 N N . LEU A 1 88 ? -5.910 11.001 7.988 1.00 94.56 88 LEU A N 1
ATOM 677 C CA . LEU A 1 88 ? -5.219 10.554 6.772 1.00 94.56 88 LEU A CA 1
ATOM 678 C C . LEU A 1 88 ? -5.926 9.391 6.061 1.00 94.56 88 LEU A C 1
ATOM 680 O O . LEU A 1 88 ? -5.561 9.057 4.935 1.00 94.56 88 LEU A O 1
ATOM 684 N N . ASN A 1 89 ? -6.915 8.759 6.697 1.00 95.50 89 ASN A N 1
ATOM 685 C CA . ASN A 1 89 ? -7.606 7.578 6.177 1.00 95.50 89 ASN A CA 1
ATOM 686 C C . ASN A 1 89 ? -9.121 7.837 6.093 1.00 95.50 89 ASN A C 1
ATOM 688 O O . ASN A 1 89 ? -9.894 7.231 6.838 1.00 95.50 89 ASN A O 1
ATOM 692 N N . PRO A 1 90 ? -9.566 8.769 5.231 1.00 93.75 90 PRO A N 1
ATOM 693 C CA . PRO A 1 90 ? -10.981 9.070 5.095 1.00 93.75 90 PRO A CA 1
ATOM 694 C C . PRO A 1 90 ? -11.744 7.883 4.499 1.00 93.75 90 PRO A C 1
ATOM 696 O O . PRO A 1 90 ? -11.215 7.120 3.686 1.00 93.75 90 PRO A O 1
ATOM 699 N N . LEU A 1 91 ? -13.026 7.781 4.848 1.00 94.75 91 LEU A N 1
ATOM 700 C CA . LEU A 1 91 ? -13.944 6.883 4.161 1.00 94.75 91 LEU A CA 1
ATOM 701 C C . LEU A 1 91 ? -14.035 7.296 2.688 1.00 94.75 91 LEU A C 1
ATOM 703 O O . LEU A 1 91 ? -14.472 8.402 2.373 1.00 94.75 91 LEU A O 1
ATOM 707 N N . LEU A 1 92 ? -13.623 6.401 1.790 1.00 94.88 92 LEU A N 1
ATOM 708 C CA . LEU A 1 92 ? -13.637 6.670 0.352 1.00 94.88 92 LEU A CA 1
ATOM 709 C C . LEU A 1 92 ? -15.059 6.687 -0.211 1.00 94.88 92 LEU A C 1
ATOM 711 O O . LEU A 1 92 ? -15.387 7.505 -1.067 1.00 94.88 92 LEU A O 1
ATOM 715 N N . TRP A 1 93 ? -15.884 5.739 0.231 1.00 94.44 93 TRP A N 1
ATOM 716 C CA . TRP A 1 93 ? -17.222 5.540 -0.299 1.00 94.44 93 TRP A CA 1
ATOM 717 C C . TRP A 1 93 ? -18.100 4.783 0.694 1.00 94.44 93 TRP A C 1
ATOM 719 O O . TRP A 1 93 ? -17.656 3.824 1.324 1.00 94.44 93 TRP A O 1
ATOM 729 N N . SER A 1 94 ? -19.370 5.169 0.762 1.00 92.56 94 SER A N 1
ATOM 730 C CA . SER A 1 94 ? -20.441 4.381 1.362 1.00 92.56 94 SER A CA 1
ATOM 731 C C . SER A 1 94 ? -21.627 4.321 0.409 1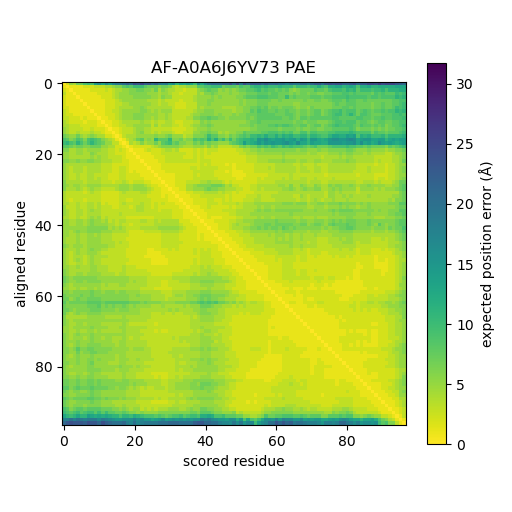.00 92.56 94 SER A C 1
ATOM 733 O O . SER A 1 94 ? -21.862 5.228 -0.394 1.00 92.56 9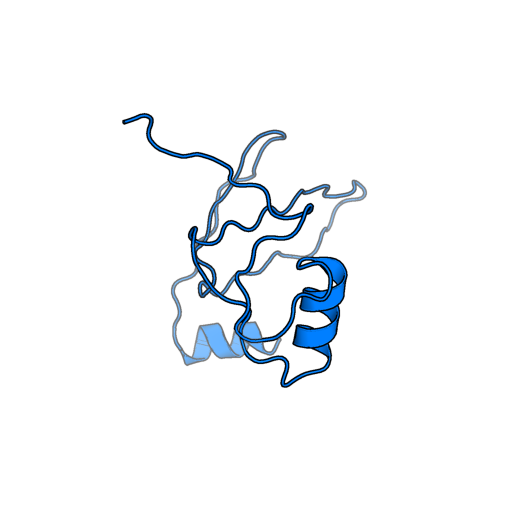4 SER A O 1
ATOM 735 N N . ARG A 1 95 ? -22.397 3.234 0.490 1.00 91.25 95 ARG A N 1
ATOM 736 C CA . ARG A 1 95 ? -23.669 3.149 -0.224 1.00 91.25 95 ARG A CA 1
ATOM 737 C C . ARG A 1 95 ? -24.665 4.070 0.474 1.00 91.25 95 ARG A C 1
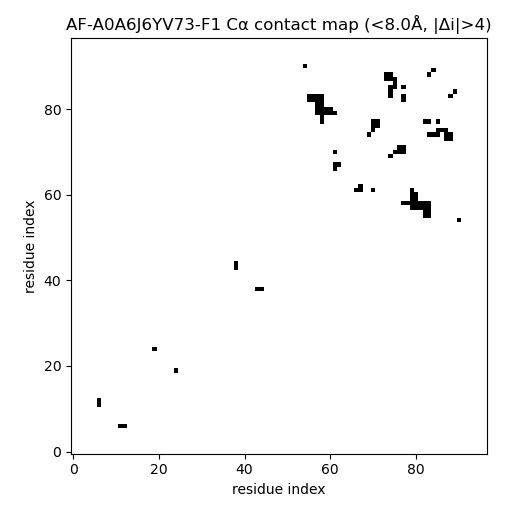ATOM 739 O O . ARG A 1 95 ? -24.921 3.875 1.659 1.00 91.25 95 ARG A O 1
ATOM 746 N N . ALA A 1 96 ? -25.232 5.032 -0.252 1.00 83.19 96 ALA A N 1
ATOM 747 C CA . ALA A 1 96 ? -26.393 5.763 0.240 1.00 83.19 96 ALA A CA 1
ATOM 748 C C . ALA A 1 96 ? -27.545 4.769 0.450 1.00 83.19 96 ALA A C 1
ATOM 750 O O . ALA A 1 96 ? -27.847 3.971 -0.442 1.00 83.19 96 ALA A O 1
ATOM 751 N N . THR A 1 97 ? -28.107 4.783 1.653 1.00 74.25 97 THR A N 1
ATOM 752 C CA . THR A 1 97 ? -29.312 4.035 2.027 1.00 74.25 97 THR A CA 1
ATOM 753 C C . THR A 1 97 ? -30.557 4.768 1.579 1.00 74.25 97 THR A C 1
ATOM 755 O O . THR A 1 97 ? -30.574 6.005 1.771 1.00 74.25 97 THR A O 1
#

Solvent-accessible surface area (backbone atoms only — not comparable to full-atom values): 6985 Å² total; per-residue (Å²): 108,76,63,60,52,48,36,64,74,70,63,57,86,85,84,82,78,76,91,77,58,94,90,65,84,87,86,77,62,97,81,62,88,79,86,78,80,82,82,92,60,97,64,85,88,84,84,86,90,84,87,86,77,70,86,91,44,55,32,62,84,72,86,44,76,65,50,43,53,47,31,50,72,60,39,69,58,59,57,65,70,38,67,64,68,32,96,81,44,66,87,88,78,79,83,86,128

Secondary structure (DSSP, 8-state):
-HHHHHHHHHTPPP--PPPPPTT------TT---------SSS-----------TT-B-----SHHHHHHHHHHSTTPPTTSBS--TTS--------

Mean predicted aligned error: 4.41 Å

InterPro domains:
  IPR008775 Phytanoyl-CoA dioxygen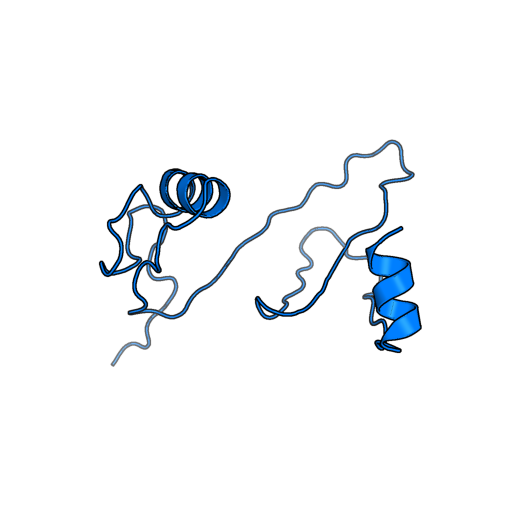ase-like [PF05721] (17-46)